Protein AF-A0A0S9KD86-F1 (afdb_monomer)

Nearest PDB structures (foldseek):
  3v76-assembly1_A-2  TM=4.929E-01  e=7.846E+00  Sinorhizobium meliloti 1021

Solvent-accessible surface area (backbone atoms only — not comparable to full-atom values): 10217 Å² total; per-residue (Å²): 140,80,94,76,89,87,80,83,88,74,83,85,83,83,87,86,80,90,85,76,88,81,73,78,74,80,76,72,79,48,97,79,60,67,57,56,65,55,49,20,47,51,47,48,59,77,44,20,75,74,48,71,43,76,44,50,47,48,80,73,70,47,85,84,54,63,61,60,39,35,48,61,53,14,65,39,37,83,58,10,40,87,29,24,61,61,50,35,49,49,48,65,75,73,43,57,33,60,66,55,50,16,77,39,68,44,53,32,31,31,40,42,63,95,43,80,44,42,27,32,34,33,29,45,90,97,43,66,33,32,46,27,56,32,48,16,50,47,70,39,81,61,70,60,30,67,44,40,63,65,58,49,38,50,46,50,18,68,79,74,39,58,45,47,79,46,82,52,71,85,81,84,122

Structure (mmCIF, N/CA/C/O backbone):
data_AF-A0A0S9KD86-F1
#
_entry.id   AF-A0A0S9KD86-F1
#
loop_
_atom_site.group_PDB
_atom_site.id
_atom_site.type_symb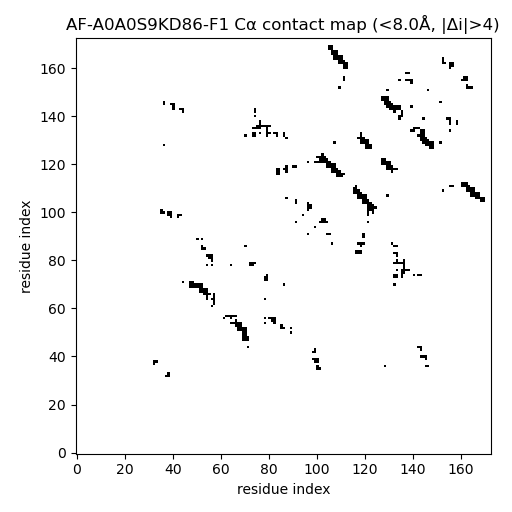ol
_atom_site.label_atom_id
_atom_site.label_alt_id
_atom_site.label_comp_id
_atom_site.label_asym_id
_atom_site.label_entity_id
_atom_site.label_seq_id
_atom_site.pdbx_PDB_ins_code
_atom_site.Cartn_x
_atom_site.Cartn_y
_atom_site.Cartn_z
_atom_site.occupancy
_atom_site.B_iso_or_equiv
_atom_site.auth_seq_id
_atom_site.auth_comp_id
_atom_site.auth_asym_id
_atom_site.auth_atom_id
_atom_site.pdbx_PDB_model_num
ATOM 1 N N . MET A 1 1 ? -4.288 62.762 24.782 1.00 37.09 1 MET A N 1
ATOM 2 C CA . MET A 1 1 ? -4.589 63.059 23.367 1.00 37.09 1 MET A CA 1
ATOM 3 C C . MET A 1 1 ? -3.343 62.704 22.583 1.00 37.09 1 MET A C 1
ATOM 5 O O . MET A 1 1 ? -2.309 63.260 22.908 1.00 37.09 1 MET A O 1
ATOM 9 N N . SER A 1 2 ? -3.282 61.785 21.638 1.00 41.31 2 SER A N 1
ATOM 10 C CA . SER A 1 2 ? -4.125 60.676 21.194 1.00 41.31 2 SER A CA 1
ATOM 11 C C . SER A 1 2 ? -3.133 59.734 20.498 1.00 41.31 2 SER A C 1
ATOM 13 O O . SER A 1 2 ? -2.177 60.202 19.883 1.00 41.31 2 SER A O 1
ATOM 15 N N . THR A 1 3 ? -3.297 58.429 20.669 1.00 43.44 3 THR A N 1
ATOM 16 C CA . THR A 1 3 ? -2.522 57.401 19.972 1.00 43.44 3 THR A CA 1
ATOM 17 C C . THR A 1 3 ? -3.206 57.087 18.649 1.00 43.44 3 THR A C 1
ATOM 19 O O . THR A 1 3 ? -4.311 56.557 18.678 1.00 43.44 3 THR A O 1
ATOM 22 N N . ASP A 1 4 ? -2.521 57.335 17.538 1.00 39.03 4 ASP A N 1
ATOM 23 C CA . ASP A 1 4 ? -2.811 56.777 16.212 1.00 39.03 4 ASP A CA 1
ATOM 24 C C . ASP A 1 4 ? -1.494 56.104 15.765 1.00 39.03 4 ASP A C 1
ATOM 26 O O . ASP A 1 4 ? -0.436 56.722 15.849 1.00 39.03 4 ASP A O 1
ATOM 30 N N . GLY A 1 5 ? -1.399 54.814 15.432 1.00 32.59 5 GLY A N 1
ATOM 31 C CA . GLY A 1 5 ? -2.319 53.976 14.663 1.00 32.59 5 GLY A CA 1
ATOM 32 C C . GLY A 1 5 ? -1.802 53.949 13.222 1.00 32.59 5 GLY A C 1
ATOM 33 O O . GLY A 1 5 ? -2.026 54.889 12.474 1.00 32.59 5 GLY A O 1
ATOM 34 N N . THR A 1 6 ? -0.979 52.986 12.803 1.00 37.91 6 THR A N 1
ATOM 35 C CA . THR A 1 6 ? -1.338 51.800 11.984 1.00 37.91 6 THR A CA 1
ATOM 36 C C . THR A 1 6 ? -0.089 51.490 11.129 1.00 37.91 6 THR A C 1
ATOM 38 O O . THR A 1 6 ? 0.690 52.392 10.851 1.00 37.91 6 THR A O 1
ATOM 41 N N . GLY A 1 7 ? 0.246 50.288 10.678 1.00 33.56 7 GLY A N 1
ATOM 42 C CA . GLY A 1 7 ? -0.371 48.978 10.746 1.00 33.56 7 GLY A CA 1
ATOM 43 C C . GLY A 1 7 ? 0.659 47.992 10.184 1.00 33.56 7 GLY A C 1
ATOM 44 O O . GLY A 1 7 ? 1.273 48.232 9.146 1.00 33.56 7 GLY A O 1
ATOM 45 N N . ASN A 1 8 ? 0.899 46.929 10.940 1.00 37.09 8 ASN A N 1
ATOM 46 C CA . ASN A 1 8 ? 1.826 45.848 10.640 1.00 37.09 8 ASN A CA 1
ATOM 47 C C . ASN A 1 8 ? 1.283 45.047 9.440 1.00 37.09 8 ASN A C 1
ATOM 49 O O . ASN A 1 8 ? 0.139 44.592 9.494 1.00 37.09 8 ASN A O 1
ATOM 53 N N . LEU A 1 9 ? 2.067 44.874 8.369 1.00 37.16 9 LEU A N 1
ATOM 54 C CA . LEU A 1 9 ? 1.722 43.961 7.274 1.00 37.16 9 LEU A CA 1
ATOM 55 C C . LEU A 1 9 ? 1.831 42.513 7.780 1.00 37.16 9 LEU A C 1
ATOM 57 O O . LEU A 1 9 ? 2.877 41.876 7.676 1.00 37.16 9 LEU A O 1
ATOM 61 N N . HIS A 1 10 ? 0.735 41.992 8.328 1.00 34.59 10 HIS A N 1
ATOM 62 C CA . HIS A 1 10 ? 0.502 40.554 8.383 1.00 34.59 10 HIS A CA 1
ATOM 63 C C . HIS A 1 10 ? 0.089 40.097 6.981 1.00 34.59 10 HIS A C 1
ATOM 65 O O . HIS A 1 10 ? -0.927 40.536 6.444 1.00 34.59 10 HIS A O 1
ATOM 71 N N . SER A 1 11 ? 0.905 39.237 6.376 1.00 37.97 11 SER A N 1
ATOM 72 C CA . SER A 1 11 ? 0.541 38.506 5.168 1.00 37.97 11 SER A CA 1
ATOM 73 C C . SER A 1 11 ? -0.426 37.393 5.556 1.00 37.97 11 SER A C 1
ATOM 75 O O . SER A 1 11 ? -0.048 36.341 6.066 1.00 37.97 11 SER A O 1
ATOM 77 N N . ASP A 1 12 ? -1.702 37.677 5.339 1.00 34.03 12 ASP A N 1
ATOM 78 C CA . ASP A 1 12 ? -2.794 36.731 5.466 1.00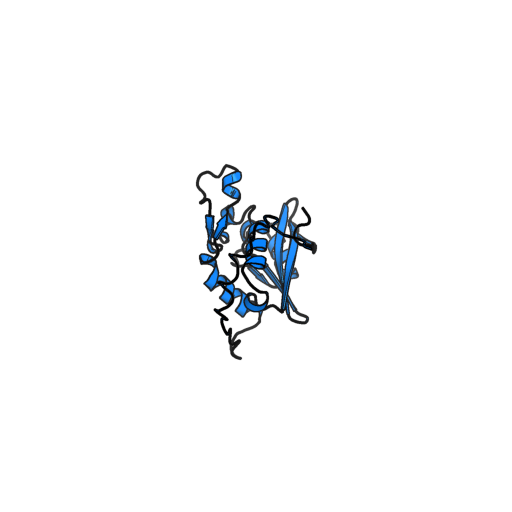 34.03 12 ASP A CA 1
ATOM 79 C C . ASP A 1 12 ? -2.636 35.634 4.399 1.00 34.03 12 ASP A C 1
ATOM 81 O O . ASP A 1 12 ? -2.779 35.864 3.198 1.00 34.03 12 ASP A O 1
ATOM 85 N N . THR A 1 13 ? -2.256 34.436 4.837 1.00 35.84 13 THR A N 1
ATOM 86 C CA . THR A 1 13 ? -2.218 33.215 4.020 1.00 35.84 13 THR A CA 1
ATOM 87 C C . THR A 1 13 ? -3.202 32.206 4.598 1.00 35.84 13 THR A C 1
ATOM 89 O O . THR A 1 13 ? -2.849 31.086 4.945 1.00 35.84 13 THR A O 1
ATOM 92 N N . THR A 1 14 ? -4.469 32.606 4.703 1.00 41.09 14 THR A N 1
ATOM 93 C CA . THR A 1 14 ? -5.575 31.722 5.113 1.00 41.09 14 THR A CA 1
ATOM 94 C C . THR A 1 14 ? -6.575 31.438 3.985 1.00 41.09 14 THR A C 1
ATOM 96 O O . THR A 1 14 ? -7.673 30.951 4.216 1.00 41.09 14 THR A O 1
ATOM 99 N N . GLY A 1 15 ? -6.196 31.664 2.723 1.00 36.56 15 GLY A N 1
ATOM 100 C CA . GLY A 1 15 ? -7.101 31.530 1.577 1.00 36.56 15 GLY A CA 1
ATOM 101 C C . GLY A 1 15 ? -6.841 30.334 0.657 1.00 36.56 15 GLY A C 1
ATOM 102 O O . GLY A 1 15 ? -6.631 30.569 -0.532 1.00 36.56 15 GLY A O 1
ATOM 103 N N . ARG A 1 16 ? -6.826 29.070 1.133 1.00 35.06 16 ARG A N 1
ATOM 104 C CA . ARG A 1 16 ? -6.911 27.915 0.195 1.00 35.06 16 ARG A CA 1
ATOM 105 C C . ARG A 1 16 ? -7.313 26.522 0.717 1.00 35.06 16 ARG A C 1
ATOM 107 O O . ARG A 1 16 ? -7.002 25.547 0.037 1.00 35.06 16 ARG A O 1
ATOM 114 N N . PHE A 1 17 ? -8.013 26.375 1.843 1.00 34.97 17 PHE A N 1
ATOM 115 C CA . PHE A 1 17 ? -8.364 25.027 2.342 1.00 34.97 17 PHE A CA 1
ATOM 116 C C . PHE A 1 17 ? -9.832 24.798 2.735 1.00 34.97 17 PHE A C 1
ATOM 118 O O . PHE A 1 17 ? -10.141 23.765 3.311 1.00 34.97 17 PHE A O 1
ATOM 125 N N . GLU A 1 18 ? -10.770 25.666 2.349 1.00 34.31 18 GLU A N 1
ATOM 126 C CA . GLU A 1 18 ? -12.195 25.493 2.712 1.00 34.31 18 GLU A CA 1
ATOM 127 C C . GLU A 1 18 ? -13.083 24.905 1.597 1.00 34.31 18 GLU A C 1
ATOM 129 O O . GLU A 1 18 ? -14.301 25.041 1.613 1.00 34.31 18 GLU A O 1
ATOM 134 N N . GLY A 1 19 ? -12.499 24.226 0.605 1.00 28.28 19 GLY A N 1
ATOM 135 C CA . GLY A 1 19 ? -13.228 23.801 -0.600 1.00 28.28 19 GLY A CA 1
ATOM 136 C C . GLY A 1 19 ? -13.525 22.308 -0.764 1.00 28.28 19 GLY A C 1
ATOM 137 O O . GLY A 1 19 ? -14.034 21.937 -1.818 1.00 28.28 19 GLY A O 1
ATOM 138 N N . ARG A 1 20 ? -13.174 21.426 0.185 1.00 39.56 20 ARG A N 1
ATOM 139 C CA . ARG A 1 20 ? -13.293 19.964 -0.037 1.00 39.56 20 ARG A CA 1
ATOM 140 C C . ARG A 1 20 ? -13.877 19.152 1.123 1.00 39.56 20 ARG A C 1
ATOM 142 O O . ARG A 1 20 ? -13.779 17.935 1.107 1.00 39.56 20 ARG A O 1
ATOM 149 N N . ALA A 1 21 ? -14.523 19.809 2.086 1.00 37.66 21 ALA A N 1
ATOM 150 C CA . ALA A 1 21 ? -15.166 19.155 3.232 1.00 37.66 21 ALA A CA 1
ATOM 151 C C . ALA A 1 21 ? -16.650 18.780 3.004 1.00 37.66 21 ALA A C 1
ATOM 153 O O . ALA A 1 21 ? -17.331 18.388 3.942 1.00 37.66 21 ALA A O 1
ATOM 154 N N . ALA A 1 22 ? -17.187 18.908 1.783 1.00 33.81 22 ALA A N 1
ATOM 155 C CA . ALA A 1 22 ? -18.633 18.802 1.535 1.00 33.81 22 ALA A CA 1
ATOM 156 C C . ALA A 1 22 ? -19.036 17.770 0.467 1.00 33.81 22 ALA A C 1
ATOM 158 O O . ALA A 1 22 ? -20.035 17.946 -0.223 1.00 33.81 22 ALA A O 1
ATOM 159 N N . HIS A 1 23 ? -18.295 16.669 0.360 1.00 33.28 23 HIS A N 1
ATOM 160 C CA . HIS A 1 23 ? -18.819 15.443 -0.239 1.00 33.28 23 HIS A CA 1
ATOM 161 C C . HIS A 1 23 ? -18.543 14.297 0.726 1.00 33.28 23 HIS A C 1
ATOM 163 O O . HIS A 1 23 ? -17.681 13.460 0.488 1.00 33.28 23 HIS A O 1
ATOM 169 N N . HIS A 1 24 ? -19.265 14.309 1.849 1.00 35.34 24 HIS A N 1
ATOM 170 C CA . HIS A 1 24 ? -19.480 13.109 2.642 1.00 35.34 24 HIS A CA 1
ATOM 171 C C . HIS A 1 24 ? -20.063 12.055 1.698 1.00 35.34 24 HIS A C 1
ATOM 173 O O . HIS A 1 24 ? -21.251 12.089 1.373 1.00 35.34 24 HIS A O 1
ATOM 179 N N . ALA A 1 25 ? -19.214 11.144 1.225 1.00 35.50 25 ALA A N 1
ATOM 180 C CA . ALA A 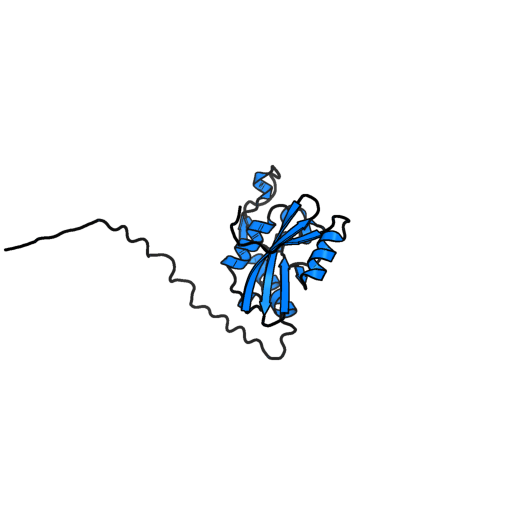1 25 ? -19.680 9.828 0.859 1.00 35.50 25 ALA A CA 1
ATOM 181 C C . ALA A 1 25 ? -20.223 9.245 2.162 1.00 35.50 25 ALA A C 1
ATOM 183 O O . ALA A 1 25 ? -19.475 8.836 3.047 1.00 35.50 25 ALA A O 1
ATOM 184 N N . GLU A 1 26 ? -21.541 9.311 2.321 1.00 34.97 26 GLU A N 1
ATOM 185 C CA . GLU A 1 26 ? -22.262 8.444 3.231 1.00 34.97 26 GLU A CA 1
ATOM 186 C C . GLU A 1 26 ? -21.997 7.026 2.721 1.00 34.97 26 GLU A C 1
ATOM 188 O O . GLU A 1 26 ? -22.731 6.477 1.900 1.00 34.97 26 GLU A O 1
ATOM 193 N N . LEU A 1 27 ? -20.855 6.466 3.120 1.00 38.16 27 LEU A N 1
ATOM 194 C CA . LEU A 1 27 ? -20.532 5.074 2.903 1.00 38.16 27 LEU A CA 1
ATOM 195 C C . LEU A 1 27 ? -21.425 4.340 3.892 1.00 38.16 27 LEU A C 1
ATOM 197 O O . LEU A 1 27 ? -21.046 4.023 5.019 1.00 38.16 27 LEU A O 1
ATOM 201 N N . VAL A 1 28 ? -22.684 4.178 3.483 1.00 34.88 28 VAL A N 1
ATOM 202 C CA . VAL A 1 28 ? -23.606 3.237 4.084 1.00 34.88 28 VAL A CA 1
ATOM 203 C C . VAL A 1 28 ? -22.900 1.900 3.930 1.00 34.88 28 VAL A C 1
ATOM 205 O O . VAL A 1 28 ? -22.966 1.260 2.880 1.00 34.88 28 VAL A O 1
ATOM 208 N N . LEU A 1 29 ? -22.178 1.501 4.978 1.00 39.56 29 LEU A N 1
ATOM 209 C CA . LEU A 1 29 ? -21.814 0.121 5.247 1.00 39.56 29 LEU A CA 1
ATOM 210 C C . LEU A 1 29 ? -23.146 -0.605 5.433 1.00 39.56 29 LEU A C 1
ATOM 212 O O . LEU A 1 29 ? -23.629 -0.834 6.542 1.00 39.56 29 LEU A O 1
ATOM 216 N N . THR A 1 30 ? -23.819 -0.844 4.308 1.00 36.84 30 THR A N 1
ATOM 217 C CA . THR A 1 30 ? -24.980 -1.704 4.237 1.00 36.84 30 THR A CA 1
ATOM 218 C C . THR A 1 30 ? -24.535 -3.030 4.820 1.00 36.84 30 THR A C 1
ATOM 220 O O . THR A 1 30 ? -23.407 -3.478 4.630 1.00 36.84 30 THR A O 1
ATOM 223 N N . ARG A 1 31 ? -25.433 -3.641 5.579 1.00 39.03 31 ARG A N 1
ATOM 224 C CA . ARG A 1 31 ? -25.236 -4.874 6.347 1.00 39.03 31 ARG A CA 1
ATOM 225 C C . ARG A 1 31 ? -24.851 -6.100 5.487 1.00 39.03 31 ARG A C 1
ATOM 227 O O . ARG A 1 31 ? -24.720 -7.184 6.042 1.00 39.03 31 ARG A O 1
ATOM 234 N N . ASP A 1 32 ? -24.669 -5.887 4.182 1.00 41.88 32 ASP A N 1
ATOM 235 C CA . ASP A 1 32 ? -24.284 -6.834 3.136 1.00 41.88 32 ASP A CA 1
ATOM 236 C C . ASP A 1 32 ? -22.885 -6.560 2.542 1.00 41.88 32 ASP A C 1
ATOM 238 O O . ASP A 1 32 ? -22.431 -7.312 1.681 1.00 41.88 32 ASP A O 1
ATOM 242 N N . ALA A 1 33 ? -22.176 -5.508 2.973 1.00 44.00 33 ALA A N 1
ATOM 243 C CA . ALA A 1 33 ? -20.760 -5.352 2.655 1.00 44.00 33 ALA A CA 1
ATOM 244 C C . ALA A 1 33 ? -19.974 -6.400 3.451 1.00 44.00 33 ALA A C 1
ATOM 246 O O . ALA A 1 33 ? -20.231 -6.588 4.641 1.00 44.00 33 ALA A O 1
ATOM 247 N N . GLY A 1 34 ? -19.064 -7.105 2.785 1.00 55.38 34 GLY A N 1
ATOM 248 C CA . GLY A 1 34 ? -18.235 -8.145 3.379 1.00 55.38 34 GLY A CA 1
ATOM 249 C C . GLY A 1 34 ? -17.370 -7.672 4.557 1.00 55.38 34 GLY A C 1
ATOM 250 O O . GLY A 1 34 ? -17.596 -6.644 5.196 1.00 55.38 34 GLY A O 1
ATOM 251 N N . THR A 1 35 ? -16.350 -8.446 4.898 1.00 70.38 35 THR A N 1
ATOM 252 C CA . THR A 1 35 ? -15.415 -8.078 5.969 1.00 70.38 35 THR A CA 1
ATOM 253 C C . THR A 1 35 ? -14.785 -6.691 5.718 1.00 70.38 35 THR A C 1
ATOM 255 O O . THR A 1 35 ? -14.684 -6.264 4.567 1.00 70.38 35 THR A O 1
ATOM 258 N N . PRO A 1 36 ? -14.313 -5.966 6.758 1.00 69.06 36 PRO A N 1
ATOM 259 C CA . PRO A 1 36 ? -13.634 -4.674 6.581 1.00 69.06 36 PRO A CA 1
ATOM 260 C C . PRO A 1 36 ? -12.509 -4.686 5.532 1.00 69.06 36 PRO A C 1
ATOM 262 O O . PRO A 1 36 ? -12.305 -3.687 4.848 1.00 69.06 36 PRO A O 1
ATOM 265 N N . LEU A 1 37 ? -11.835 -5.831 5.359 1.00 69.44 37 LEU A N 1
ATOM 266 C CA . LEU A 1 37 ? -10.814 -6.036 4.331 1.00 69.44 37 LEU A CA 1
ATOM 267 C C . LEU A 1 37 ? -11.399 -5.975 2.912 1.00 69.44 37 LEU A C 1
ATOM 269 O O . LEU A 1 37 ? -10.840 -5.297 2.055 1.00 69.44 37 LEU A O 1
ATOM 273 N N . GLU A 1 38 ? -12.532 -6.634 2.662 1.00 72.44 38 GLU A N 1
ATOM 274 C CA . GLU A 1 38 ? -13.189 -6.637 1.346 1.00 72.44 38 GLU A CA 1
ATOM 275 C C . GLU A 1 38 ? -13.702 -5.238 0.978 1.00 72.44 38 GLU A C 1
ATOM 277 O O . GLU A 1 38 ? -13.571 -4.807 -0.169 1.00 72.44 38 GLU A O 1
ATOM 282 N N . ALA A 1 39 ? -14.221 -4.490 1.959 1.00 71.50 39 ALA A N 1
ATOM 283 C CA . ALA A 1 39 ? -14.639 -3.103 1.761 1.00 71.50 39 ALA A CA 1
ATOM 284 C C . ALA A 1 39 ? -13.453 -2.187 1.406 1.00 71.50 39 ALA A C 1
ATOM 286 O O . ALA A 1 39 ? -13.539 -1.416 0.448 1.00 71.50 39 ALA A O 1
ATOM 287 N N . ALA A 1 40 ? -12.333 -2.310 2.128 1.00 71.50 40 ALA A N 1
ATOM 288 C CA . ALA A 1 40 ? -11.111 -1.561 1.843 1.00 71.50 40 ALA A CA 1
ATOM 289 C C . ALA A 1 40 ? -10.559 -1.895 0.449 1.00 71.50 40 ALA A C 1
ATOM 291 O O . ALA A 1 40 ? -10.209 -1.002 -0.321 1.00 71.50 40 ALA A O 1
ATOM 292 N N . GLN A 1 41 ? -10.526 -3.181 0.093 1.00 77.88 41 GLN A N 1
ATOM 293 C CA . GLN A 1 41 ? -10.031 -3.639 -1.201 1.00 77.88 41 GLN A CA 1
ATOM 294 C C . GLN A 1 41 ? -10.872 -3.096 -2.362 1.00 77.88 41 GLN A C 1
ATOM 296 O O . GLN A 1 41 ? -10.307 -2.597 -3.337 1.00 77.88 41 GLN A O 1
ATOM 301 N N . GLN A 1 42 ? -12.204 -3.135 -2.245 1.00 76.94 42 GLN A N 1
ATOM 302 C CA . GLN A 1 42 ? -13.104 -2.603 -3.268 1.00 76.94 42 GLN A CA 1
ATOM 303 C C . GLN A 1 42 ? -12.971 -1.080 -3.405 1.00 76.94 42 GLN A C 1
ATOM 305 O O . GLN A 1 42 ? -12.765 -0.588 -4.515 1.00 76.94 42 GLN A O 1
ATOM 310 N N . PHE A 1 43 ? -12.999 -0.335 -2.291 1.00 80.62 43 PHE A N 1
ATOM 311 C CA . PHE A 1 43 ? -12.827 1.122 -2.308 1.00 80.62 43 PHE A CA 1
ATOM 312 C C . PHE A 1 43 ? -11.521 1.522 -3.003 1.00 80.62 43 PHE A C 1
ATOM 314 O O . PHE A 1 43 ? -11.502 2.383 -3.885 1.00 80.62 43 PHE A O 1
ATOM 321 N N . LEU A 1 44 ? -10.422 0.862 -2.646 1.00 81.56 44 LEU A N 1
ATOM 322 C CA . LEU A 1 44 ? -9.107 1.154 -3.198 1.00 81.56 44 LEU A CA 1
ATOM 323 C C . LEU A 1 44 ? -8.981 0.770 -4.675 1.00 81.56 44 LEU A C 1
ATOM 325 O O . LEU A 1 44 ? -8.309 1.482 -5.424 1.00 81.56 44 LEU A O 1
ATOM 329 N N . ALA A 1 45 ? -9.622 -0.318 -5.108 1.00 77.88 45 ALA A N 1
ATOM 330 C CA . ALA A 1 45 ? -9.675 -0.698 -6.516 1.00 77.88 45 ALA A CA 1
ATOM 331 C C . ALA A 1 45 ? -10.417 0.357 -7.353 1.00 77.88 45 ALA A C 1
ATOM 333 O O . ALA A 1 45 ? -9.908 0.767 -8.399 1.00 77.88 45 ALA A O 1
ATOM 334 N N . ASP A 1 46 ? -11.550 0.860 -6.855 1.00 81.25 46 ASP A N 1
ATOM 335 C CA . ASP A 1 46 ? -12.358 1.882 -7.532 1.00 81.25 46 ASP A CA 1
ATOM 336 C C . ASP A 1 46 ? -11.640 3.240 -7.620 1.00 81.25 46 ASP A C 1
ATOM 338 O O . ASP A 1 46 ? -11.821 3.993 -8.579 1.00 81.25 46 ASP A O 1
ATOM 342 N N . HIS A 1 47 ? -10.760 3.540 -6.659 1.00 80.19 47 HIS A N 1
ATOM 343 C CA . HIS A 1 47 ? -10.041 4.816 -6.589 1.00 80.19 47 HIS A CA 1
ATOM 344 C C . HIS A 1 47 ? -8.596 4.755 -7.103 1.00 80.19 47 HIS A C 1
ATOM 346 O O . HIS A 1 47 ? -7.935 5.799 -7.179 1.00 80.19 47 HIS A O 1
ATOM 352 N N . ALA A 1 48 ? -8.102 3.587 -7.529 1.00 81.50 48 ALA A N 1
ATOM 353 C CA . ALA A 1 48 ? -6.712 3.387 -7.950 1.00 81.50 48 ALA A CA 1
ATOM 354 C C . ALA A 1 48 ? -6.279 4.282 -9.131 1.00 81.50 48 ALA A C 1
ATOM 356 O O . ALA A 1 48 ? -5.091 4.572 -9.285 1.00 81.50 48 ALA A O 1
ATOM 357 N N . ASP A 1 49 ? -7.216 4.733 -9.967 1.00 85.19 49 ASP A N 1
ATOM 358 C CA . ASP A 1 49 ? -6.943 5.638 -11.093 1.00 85.19 49 ASP A CA 1
ATOM 359 C C . ASP A 1 49 ? -7.134 7.128 -10.764 1.00 85.19 49 ASP A C 1
ATOM 361 O O . ASP A 1 49 ? -6.772 7.989 -11.567 1.00 85.19 49 ASP A O 1
ATOM 365 N N . THR A 1 50 ? -7.658 7.455 -9.581 1.00 78.50 50 THR A N 1
ATOM 366 C CA . THR A 1 50 ? -7.952 8.845 -9.190 1.00 78.50 50 THR A CA 1
ATOM 367 C C . THR A 1 50 ? -6.770 9.531 -8.505 1.00 78.50 50 THR A C 1
ATOM 369 O O . THR A 1 50 ? -6.594 10.744 -8.642 1.00 78.50 50 THR A O 1
ATOM 372 N N . LEU A 1 51 ? -5.918 8.764 -7.814 1.00 79.94 51 LEU A N 1
ATOM 373 C CA . LEU A 1 51 ? -4.748 9.293 -7.121 1.00 79.94 51 LEU A CA 1
ATOM 374 C C . LEU A 1 51 ? -3.479 9.170 -7.971 1.00 79.94 51 LEU A C 1
ATOM 376 O O . LEU A 1 51 ? -3.004 8.073 -8.267 1.00 79.94 51 LEU A O 1
ATOM 380 N N . MET A 1 52 ? -2.895 10.319 -8.313 1.00 84.25 52 MET A N 1
ATOM 381 C CA . MET A 1 52 ? -1.663 10.419 -9.097 1.00 84.25 52 MET A CA 1
ATOM 382 C C . MET A 1 52 ? -0.455 10.659 -8.190 1.00 84.25 52 MET A C 1
ATOM 384 O O . MET A 1 52 ? -0.353 11.701 -7.543 1.00 84.25 52 MET A O 1
ATOM 388 N N . ILE A 1 53 ? 0.520 9.752 -8.205 1.00 82.75 53 ILE A N 1
ATOM 389 C CA . ILE A 1 53 ? 1.788 9.933 -7.489 1.00 82.75 53 ILE A CA 1
ATOM 390 C C . ILE A 1 53 ? 2.885 10.441 -8.422 1.00 82.75 53 ILE A C 1
ATOM 392 O O . ILE A 1 53 ? 2.943 10.073 -9.594 1.00 82.75 53 ILE A O 1
ATOM 396 N N . ARG A 1 54 ? 3.812 11.255 -7.904 1.00 79.06 54 ARG A N 1
ATOM 397 C CA . ARG A 1 54 ? 5.041 11.595 -8.635 1.00 79.06 54 ARG A CA 1
ATOM 398 C C . ARG A 1 54 ? 6.010 10.413 -8.581 1.00 79.06 54 ARG A C 1
ATOM 400 O O . ARG A 1 54 ? 6.624 10.171 -7.538 1.00 79.06 54 ARG A O 1
ATOM 407 N N . ASN A 1 55 ? 6.173 9.738 -9.712 1.00 76.12 55 ASN A N 1
ATOM 408 C CA . ASN A 1 55 ? 6.993 8.547 -9.890 1.00 76.12 55 ASN A CA 1
ATOM 409 C C . ASN A 1 55 ? 8.481 8.827 -9.622 1.00 76.12 55 ASN A C 1
ATOM 411 O O . ASN A 1 55 ? 9.107 9.659 -10.287 1.00 76.12 55 ASN A O 1
ATOM 415 N N . ARG A 1 56 ? 9.063 8.102 -8.661 1.00 76.44 56 ARG A N 1
ATOM 416 C CA . ARG A 1 56 ? 10.476 8.231 -8.284 1.00 76.44 56 ARG A CA 1
ATOM 417 C C . ARG A 1 56 ? 11.430 7.548 -9.266 1.00 76.44 56 ARG A C 1
ATOM 419 O O . ARG A 1 56 ? 12.573 7.979 -9.367 1.00 76.44 56 ARG A O 1
ATOM 426 N N . ASN A 1 57 ? 10.979 6.559 -10.039 1.00 68.94 57 ASN A N 1
ATOM 427 C CA . ASN A 1 57 ? 11.857 5.812 -10.951 1.00 68.94 57 ASN A CA 1
ATOM 428 C C . ASN A 1 57 ? 12.390 6.658 -12.111 1.00 68.94 57 ASN A C 1
ATOM 430 O O . ASN A 1 57 ? 13.471 6.377 -12.628 1.00 68.94 57 ASN A O 1
ATOM 434 N N . ASN A 1 58 ? 11.701 7.748 -12.456 1.00 54.94 58 ASN A N 1
ATOM 435 C CA . ASN A 1 58 ? 12.205 8.717 -13.425 1.00 54.94 58 ASN A CA 1
ATOM 436 C C . ASN A 1 58 ? 13.472 9.446 -12.919 1.00 54.94 58 ASN A C 1
ATOM 438 O O . ASN A 1 58 ? 14.345 9.800 -13.703 1.00 54.94 58 ASN A O 1
ATOM 442 N N . ALA A 1 59 ? 13.646 9.601 -11.600 1.00 53.12 59 ALA A N 1
ATOM 443 C CA . ALA A 1 59 ? 14.868 10.180 -11.034 1.00 53.12 59 ALA A CA 1
ATOM 444 C C . ALA A 1 59 ? 16.083 9.230 -11.114 1.00 53.12 59 ALA A C 1
ATOM 446 O O . ALA A 1 59 ? 17.213 9.671 -10.932 1.00 53.12 59 ALA A O 1
ATOM 447 N N . SER A 1 60 ? 15.866 7.939 -11.397 1.00 53.16 60 SER A N 1
ATOM 448 C CA . SER A 1 60 ? 16.900 6.893 -11.428 1.00 53.16 60 SER A CA 1
ATOM 449 C C . SER A 1 60 ? 17.331 6.483 -12.845 1.00 53.16 60 SER A C 1
ATOM 451 O O . SER A 1 60 ? 17.968 5.447 -13.006 1.00 53.16 60 SER A O 1
ATOM 453 N N . GLY A 1 61 ? 16.985 7.259 -13.880 1.00 50.03 61 GLY A N 1
ATOM 454 C CA . GLY A 1 61 ? 17.431 7.010 -15.260 1.00 50.03 61 GLY A CA 1
ATOM 455 C C . GLY A 1 61 ? 16.543 6.075 -16.094 1.00 50.03 61 GLY A C 1
ATOM 456 O O . GLY A 1 61 ? 16.888 5.774 -17.235 1.00 50.03 61 GLY A O 1
ATOM 457 N N . TYR A 1 62 ? 15.374 5.656 -15.591 1.00 53.31 62 TYR A N 1
ATOM 458 C CA . TYR A 1 62 ? 14.358 4.955 -16.392 1.00 53.31 62 TYR A CA 1
ATOM 459 C C . TYR A 1 62 ? 13.548 5.966 -17.222 1.00 53.31 62 TYR A C 1
ATOM 461 O O . TYR A 1 62 ? 12.396 6.282 -16.909 1.00 53.31 62 TYR A O 1
ATOM 469 N N . ALA A 1 63 ? 14.182 6.487 -18.275 1.00 49.69 63 ALA A N 1
ATOM 470 C CA . ALA A 1 63 ? 13.757 7.644 -19.074 1.00 49.69 63 ALA A CA 1
ATOM 471 C C . ALA A 1 63 ? 12.413 7.506 -19.831 1.00 49.69 63 ALA A C 1
ATOM 473 O O . ALA A 1 63 ? 12.002 8.439 -20.514 1.00 49.69 63 ALA A O 1
ATOM 474 N N . SER A 1 64 ? 11.711 6.374 -19.727 1.00 58.62 64 SER A N 1
ATOM 475 C CA . SER A 1 64 ? 10.431 6.125 -20.410 1.00 58.62 64 SER A CA 1
ATOM 476 C C . SER A 1 64 ? 9.217 6.057 -19.479 1.00 58.62 64 SER A C 1
ATOM 478 O O . SER A 1 64 ? 8.099 5.860 -19.954 1.00 58.62 64 SER A O 1
ATOM 480 N N . THR A 1 65 ? 9.397 6.213 -18.163 1.00 59.44 65 THR A N 1
ATOM 481 C CA . THR A 1 65 ? 8.266 6.143 -17.228 1.00 59.44 65 THR A CA 1
ATOM 482 C C . THR A 1 65 ? 7.626 7.521 -17.008 1.00 59.44 65 THR A C 1
ATOM 484 O O . THR A 1 65 ? 8.343 8.492 -16.758 1.00 59.44 65 THR A O 1
ATOM 487 N N . PRO A 1 66 ? 6.283 7.640 -17.081 1.00 65.38 66 PRO A N 1
ATOM 488 C CA . PRO A 1 66 ? 5.585 8.892 -16.804 1.00 65.38 66 PRO A CA 1
ATOM 489 C C . PRO A 1 66 ? 5.992 9.508 -15.457 1.00 65.38 66 PRO A C 1
ATOM 491 O O . PRO A 1 66 ? 6.174 8.796 -14.466 1.00 65.38 66 PRO A O 1
ATOM 494 N N . VAL A 1 67 ? 6.114 10.842 -15.421 1.00 70.12 67 VAL A N 1
ATOM 495 C CA . VAL A 1 67 ? 6.454 11.616 -14.207 1.00 70.12 67 VAL A CA 1
ATOM 496 C C . VAL A 1 67 ? 5.393 11.431 -13.124 1.00 70.12 67 VAL A C 1
ATOM 498 O O . VAL A 1 67 ? 5.726 11.381 -11.941 1.00 70.12 67 VAL A O 1
ATOM 501 N N . HIS A 1 68 ? 4.130 11.311 -13.531 1.00 80.88 68 HIS A N 1
ATOM 502 C CA . HIS A 1 68 ? 3.007 11.019 -12.655 1.00 80.88 68 HIS A CA 1
ATOM 503 C C . HIS A 1 68 ? 2.357 9.706 -13.077 1.00 80.88 68 HIS A C 1
ATOM 505 O O . HIS A 1 68 ? 2.116 9.492 -14.265 1.00 80.88 68 HIS A O 1
ATOM 511 N N . LEU A 1 69 ? 2.078 8.836 -12.111 1.00 81.38 69 LEU A N 1
ATOM 512 C CA . LEU A 1 69 ? 1.424 7.551 -12.336 1.00 81.38 69 LEU A CA 1
ATOM 513 C C . LEU A 1 69 ? 0.193 7.443 -11.437 1.00 81.38 69 LEU A C 1
ATOM 515 O O . LEU A 1 69 ? 0.314 7.764 -10.251 1.00 81.38 69 LEU A O 1
ATOM 519 N N . PRO A 1 70 ? -0.953 6.971 -11.959 1.00 89.38 70 PRO A N 1
ATOM 520 C CA . PRO A 1 70 ? -2.036 6.554 -11.088 1.00 89.38 70 PRO A CA 1
ATOM 521 C C . PRO A 1 70 ? -1.585 5.355 -10.253 1.00 89.38 70 PRO A C 1
ATOM 523 O O . PRO A 1 70 ? -0.734 4.567 -10.694 1.00 89.38 70 PRO A O 1
ATOM 526 N N . LEU A 1 71 ? -2.163 5.199 -9.063 1.00 88.19 71 LEU A N 1
ATOM 527 C CA . LEU A 1 71 ? -1.869 4.065 -8.188 1.00 88.19 71 LEU A CA 1
ATOM 528 C C . LEU A 1 71 ? -2.071 2.719 -8.897 1.00 88.19 71 LEU A C 1
ATOM 530 O O . LEU A 1 71 ? -1.267 1.813 -8.700 1.00 88.19 71 LEU A O 1
ATOM 534 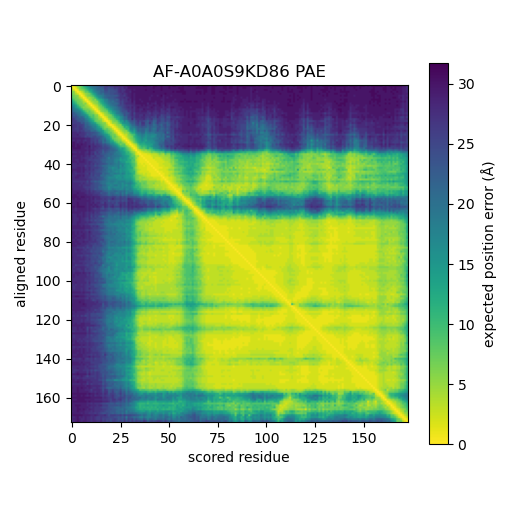N N . SER A 1 72 ? -3.047 2.608 -9.805 1.00 89.38 72 SER A N 1
ATOM 535 C CA . SER A 1 72 ? -3.317 1.410 -10.620 1.00 89.38 72 SER A CA 1
ATOM 536 C C . SER A 1 72 ? -2.105 0.890 -11.406 1.00 89.38 72 SER A C 1
ATOM 538 O O . SER A 1 72 ? -2.040 -0.288 -11.769 1.00 89.38 72 SER A O 1
ATOM 540 N N . LYS A 1 73 ? -1.115 1.749 -11.689 1.00 90.19 73 LYS A N 1
ATOM 541 C CA . LYS A 1 73 ? 0.124 1.363 -12.378 1.00 90.19 73 LYS A CA 1
ATOM 542 C C . LYS A 1 73 ? 1.117 0.662 -11.463 1.00 90.19 73 LYS A C 1
ATOM 544 O O . LYS A 1 73 ? 2.011 0.004 -11.995 1.00 90.19 73 LYS A O 1
ATOM 549 N N . MET A 1 74 ? 0.949 0.749 -10.144 1.00 91.25 74 MET A N 1
ATOM 550 C CA . MET A 1 74 ? 1.802 0.083 -9.158 1.00 91.25 74 MET A CA 1
ATOM 551 C C . MET A 1 74 ? 1.616 -1.441 -9.143 1.00 91.25 74 MET A C 1
ATOM 553 O O . MET A 1 74 ? 2.469 -2.144 -8.621 1.00 91.25 74 MET A O 1
ATOM 557 N N . LYS A 1 75 ? 0.614 -2.001 -9.834 1.00 90.25 75 LYS A N 1
ATOM 558 C CA . LYS A 1 75 ? 0.557 -3.451 -10.115 1.00 90.25 75 LYS A CA 1
ATOM 559 C C . LYS A 1 75 ? 1.736 -3.967 -10.948 1.00 90.25 75 LYS A C 1
ATOM 561 O O . LYS A 1 75 ? 1.999 -5.162 -10.999 1.00 90.25 75 LYS A O 1
ATOM 566 N N . VAL A 1 76 ? 2.439 -3.072 -11.647 1.00 88.06 76 VAL A N 1
ATOM 567 C CA . VAL A 1 76 ? 3.631 -3.409 -12.427 1.00 88.06 76 VAL A CA 1
ATOM 568 C C . VAL A 1 76 ? 4.867 -3.239 -11.545 1.00 88.06 76 VAL A C 1
ATOM 570 O O . VAL A 1 76 ? 5.168 -2.127 -11.111 1.00 88.06 76 VAL A O 1
ATOM 573 N N . LYS A 1 77 ? 5.637 -4.319 -11.361 1.00 87.50 77 LYS A N 1
ATOM 574 C CA . LYS A 1 77 ? 6.859 -4.374 -10.531 1.00 87.50 77 LYS A CA 1
ATOM 575 C C . LYS A 1 77 ? 7.813 -3.192 -10.745 1.00 87.50 77 LYS A C 1
ATOM 577 O O . LYS A 1 77 ? 8.306 -2.599 -9.788 1.00 87.50 77 LYS A O 1
ATOM 582 N N . SER A 1 78 ? 8.067 -2.816 -12.001 1.00 84.69 78 SER A N 1
ATOM 583 C CA . SER A 1 78 ? 8.963 -1.699 -12.336 1.00 84.69 78 SER A CA 1
ATOM 584 C C . SER A 1 78 ? 8.406 -0.323 -11.965 1.00 84.69 78 SER A C 1
ATOM 586 O O . SER A 1 78 ? 9.186 0.605 -11.786 1.00 84.69 78 SER A O 1
ATOM 588 N N . HIS A 1 79 ? 7.088 -0.168 -11.837 1.00 87.69 79 HIS A N 1
ATOM 589 C CA . HIS A 1 79 ? 6.465 1.069 -11.370 1.00 87.69 79 HIS A CA 1
ATOM 590 C C . HIS A 1 79 ? 6.385 1.124 -9.844 1.00 87.69 79 HIS A C 1
ATOM 592 O O . HIS A 1 79 ? 6.635 2.184 -9.283 1.00 87.69 79 HIS A O 1
ATOM 598 N N . ALA A 1 80 ? 6.107 0.005 -9.170 1.00 89.31 80 ALA A N 1
ATOM 599 C CA . ALA A 1 80 ? 6.062 -0.051 -7.706 1.00 89.31 80 ALA A CA 1
ATOM 600 C C . ALA A 1 80 ? 7.416 0.231 -7.044 1.00 89.31 80 ALA A C 1
ATOM 602 O O . ALA A 1 80 ? 7.479 0.875 -5.995 1.00 89.31 80 ALA A O 1
ATOM 603 N N . ARG A 1 81 ? 8.508 -0.222 -7.674 1.00 87.44 81 ARG A N 1
ATOM 604 C CA . ARG A 1 81 ? 9.867 -0.075 -7.141 1.00 87.44 81 ARG A CA 1
ATOM 605 C C . ARG A 1 81 ? 10.155 1.373 -6.731 1.00 87.44 81 ARG A C 1
ATOM 607 O O . ARG A 1 81 ? 9.857 2.292 -7.486 1.00 87.44 81 ARG A O 1
ATOM 614 N N . ASN A 1 82 ? 10.751 1.568 -5.553 1.00 87.06 82 ASN A N 1
ATOM 615 C CA . ASN A 1 82 ? 11.137 2.872 -4.984 1.00 87.06 82 ASN A CA 1
ATOM 616 C C . ASN A 1 82 ? 9.993 3.875 -4.729 1.00 87.06 82 ASN A C 1
ATOM 618 O O . ASN A 1 82 ? 10.270 5.028 -4.378 1.00 87.06 82 ASN A O 1
ATOM 622 N N . ASN A 1 83 ? 8.729 3.480 -4.904 1.00 90.25 83 ASN A N 1
ATOM 623 C CA . ASN A 1 83 ? 7.581 4.363 -4.696 1.00 90.25 83 ASN A CA 1
ATOM 624 C C . ASN A 1 83 ? 6.834 4.100 -3.376 1.00 90.25 83 ASN A C 1
ATOM 626 O O . ASN A 1 83 ? 6.011 4.938 -3.017 1.00 90.25 83 ASN A O 1
ATOM 630 N N . CYS A 1 84 ? 7.160 3.034 -2.632 1.00 92.25 84 CYS A N 1
ATOM 631 C CA . CYS A 1 84 ? 6.485 2.617 -1.391 1.00 92.25 84 CYS A CA 1
ATOM 632 C C . CYS A 1 84 ? 6.217 3.766 -0.413 1.00 92.25 84 CYS A C 1
ATOM 634 O O . CYS A 1 84 ? 5.064 4.094 -0.165 1.00 92.25 84 CYS A O 1
ATOM 636 N N . PHE A 1 85 ? 7.256 4.480 0.032 1.00 89.75 85 PHE A N 1
ATOM 637 C CA . PHE A 1 85 ? 7.099 5.616 0.947 1.00 89.75 85 PHE A CA 1
ATOM 638 C C . PHE A 1 85 ? 6.110 6.670 0.425 1.00 89.75 85 PHE A C 1
ATOM 640 O O . PHE A 1 85 ? 5.198 7.077 1.136 1.00 89.75 85 PHE A O 1
ATOM 647 N N . ARG A 1 86 ? 6.247 7.092 -0.841 1.00 88.56 86 ARG A N 1
ATOM 648 C CA . ARG A 1 86 ? 5.395 8.134 -1.446 1.00 88.56 86 ARG A CA 1
ATOM 649 C C . ARG A 1 86 ? 3.954 7.690 -1.605 1.00 88.56 86 ARG A C 1
ATOM 651 O O . ARG A 1 86 ? 3.054 8.505 -1.441 1.00 88.56 86 ARG A O 1
ATOM 658 N N . VAL A 1 87 ? 3.759 6.429 -1.969 1.00 90.94 87 VAL A N 1
ATOM 659 C CA . VAL A 1 87 ? 2.435 5.837 -2.103 1.00 90.94 87 VAL A CA 1
ATOM 660 C C . VAL A 1 87 ? 1.770 5.768 -0.736 1.00 90.94 87 VAL A C 1
ATOM 662 O O . VAL A 1 87 ? 0.675 6.300 -0.602 1.00 90.94 87 VAL A O 1
ATOM 665 N N . SER A 1 88 ? 2.453 5.260 0.292 1.00 92.12 88 SER A N 1
ATOM 666 C CA . SER A 1 88 ? 1.923 5.238 1.659 1.00 92.12 88 SER A CA 1
ATOM 667 C C . SER A 1 88 ? 1.592 6.642 2.176 1.00 92.12 88 SER A C 1
ATOM 669 O O . SER A 1 88 ? 0.539 6.826 2.779 1.00 92.12 88 SER A O 1
ATOM 671 N N . GLN A 1 89 ? 2.410 7.664 1.870 1.00 88.62 89 GLN A N 1
ATOM 672 C CA . GLN A 1 89 ? 2.049 9.052 2.204 1.00 88.62 89 GLN A CA 1
ATOM 673 C C . GLN A 1 89 ? 0.833 9.562 1.462 1.00 88.62 89 GLN A C 1
ATOM 675 O O . GLN A 1 89 ? 0.005 10.250 2.048 1.00 88.62 89 GLN A O 1
ATOM 680 N N . ALA A 1 90 ? 0.734 9.258 0.172 1.00 88.31 90 ALA A N 1
ATOM 681 C CA . ALA A 1 90 ? -0.411 9.675 -0.610 1.00 88.31 90 ALA A CA 1
ATOM 682 C C . ALA A 1 90 ? -1.693 9.037 -0.060 1.00 88.31 90 ALA A C 1
ATOM 684 O O . ALA A 1 90 ? -2.682 9.742 0.068 1.00 88.31 90 ALA A O 1
ATOM 685 N N . LEU A 1 91 ? -1.656 7.760 0.331 1.00 88.69 91 LEU A N 1
ATOM 686 C CA . LEU A 1 91 ? -2.796 7.078 0.944 1.00 88.69 91 LEU A CA 1
ATOM 687 C C . LEU A 1 91 ? -3.217 7.749 2.258 1.00 88.69 91 LEU A C 1
ATOM 689 O O . LEU A 1 91 ? -4.359 8.174 2.365 1.00 88.69 91 LEU A O 1
ATOM 693 N N . ILE A 1 92 ? -2.290 7.932 3.205 1.00 89.25 92 ILE A N 1
ATOM 694 C CA . ILE A 1 92 ? -2.587 8.521 4.526 1.00 89.25 92 ILE A CA 1
ATOM 695 C C . ILE A 1 92 ? -3.044 9.987 4.426 1.00 89.25 92 ILE A C 1
ATOM 697 O O . ILE A 1 92 ? -3.839 10.449 5.235 1.00 89.25 92 ILE A O 1
ATOM 701 N N . HIS A 1 93 ? -2.535 10.756 3.458 1.00 87.25 93 HIS A N 1
ATOM 702 C CA . HIS A 1 93 ? -2.899 12.171 3.314 1.00 87.25 93 HIS A CA 1
ATOM 703 C C . HIS A 1 93 ? -4.162 12.415 2.482 1.00 87.25 93 HIS A C 1
ATOM 705 O O . HIS A 1 93 ? -4.698 13.522 2.529 1.00 87.25 93 HIS A O 1
ATOM 711 N N . GLN A 1 94 ? -4.567 11.465 1.638 1.00 86.88 94 GLN A N 1
ATOM 712 C CA . GLN A 1 94 ? -5.672 11.660 0.690 1.00 86.88 94 GLN A CA 1
ATOM 713 C C . GLN A 1 94 ? -6.918 10.871 1.061 1.00 86.88 94 GLN A C 1
ATOM 715 O O . GLN A 1 94 ? -7.990 11.264 0.611 1.00 86.88 94 GLN A O 1
ATOM 720 N N . PHE A 1 95 ? -6.774 9.809 1.854 1.00 86.75 95 PHE A N 1
ATOM 721 C CA . PHE A 1 95 ? -7.884 9.012 2.349 1.00 86.75 95 PHE A CA 1
ATOM 722 C C . PHE A 1 95 ? -7.972 9.101 3.867 1.00 86.75 95 PHE A C 1
ATOM 724 O O . PHE A 1 95 ? -6.948 9.112 4.555 1.00 86.75 95 PHE A O 1
ATOM 731 N N . THR A 1 96 ? -9.190 9.158 4.394 1.00 89.62 96 THR A N 1
ATOM 732 C CA . THR A 1 96 ? -9.418 9.005 5.832 1.00 89.62 96 THR A CA 1
ATOM 733 C C . THR A 1 96 ? -9.275 7.533 6.237 1.00 89.62 96 THR A C 1
ATOM 735 O O . THR A 1 96 ? -9.401 6.641 5.390 1.00 89.62 96 THR A O 1
ATOM 738 N N . PRO A 1 97 ? -9.033 7.232 7.526 1.00 90.06 97 PRO A N 1
ATOM 739 C CA . PRO A 1 97 ? -9.070 5.857 8.011 1.00 90.06 97 PRO A CA 1
ATOM 740 C C . PRO A 1 97 ? -10.357 5.122 7.627 1.00 90.06 97 PRO A C 1
ATOM 742 O O . PRO A 1 97 ? -10.300 3.981 7.174 1.00 90.06 97 PRO A O 1
ATOM 745 N N . GLU A 1 98 ? -11.507 5.791 7.719 1.00 88.88 98 GLU A N 1
ATOM 746 C CA . GLU A 1 98 ? -12.819 5.200 7.447 1.00 88.88 98 GLU A CA 1
ATOM 747 C C . GLU A 1 98 ? -12.984 4.800 5.980 1.00 88.88 98 GLU A C 1
ATOM 749 O O . GLU A 1 98 ? -13.572 3.756 5.694 1.00 88.88 98 GLU A O 1
ATOM 754 N N . GLU A 1 99 ? -12.427 5.587 5.055 1.00 85.88 99 GLU A N 1
ATOM 755 C CA . GLU A 1 99 ? -12.367 5.253 3.628 1.00 85.88 99 GLU A CA 1
ATOM 756 C C . GLU A 1 99 ? -11.531 3.987 3.374 1.00 85.88 99 GLU A C 1
ATOM 758 O O . GLU A 1 99 ? -11.827 3.214 2.465 1.00 85.88 99 GLU A O 1
ATOM 763 N N . LEU A 1 100 ? -10.541 3.712 4.229 1.00 86.62 100 LEU A N 1
ATOM 764 C CA . LEU A 1 100 ? -9.775 2.462 4.233 1.00 86.62 100 LEU A CA 1
ATOM 765 C C . LEU A 1 100 ? -10.418 1.357 5.092 1.00 86.62 100 LEU A C 1
ATOM 767 O O . LEU A 1 100 ? -9.797 0.320 5.322 1.00 86.62 100 LEU A O 1
ATOM 771 N N . GLY A 1 101 ? -11.651 1.556 5.570 1.00 87.19 101 GLY A N 1
ATOM 772 C CA . GLY A 1 101 ? -12.382 0.608 6.415 1.00 87.19 101 GLY A CA 1
ATOM 773 C C . GLY A 1 101 ? -11.918 0.560 7.876 1.00 87.19 101 GLY A C 1
ATOM 774 O O . GLY A 1 101 ? -12.328 -0.347 8.609 1.00 87.19 101 GLY A O 1
ATOM 775 N N . ALA A 1 102 ? -11.081 1.512 8.289 1.00 90.62 102 ALA A N 1
ATOM 776 C CA . ALA A 1 102 ? -10.380 1.580 9.565 1.00 90.62 102 ALA A CA 1
ATOM 777 C C . ALA A 1 102 ? -10.907 2.701 10.472 1.00 90.62 102 ALA A C 1
ATOM 779 O O . ALA A 1 102 ? -11.552 3.639 10.018 1.00 90.62 102 ALA A O 1
ATOM 780 N N . ASP A 1 103 ? -10.606 2.602 11.761 1.00 92.31 103 ASP A N 1
ATOM 781 C CA . ASP A 1 103 ? -10.753 3.689 12.731 1.00 92.31 103 ASP A CA 1
ATOM 782 C C . ASP A 1 103 ? -9.433 4.481 12.842 1.00 92.31 103 ASP A C 1
ATOM 784 O O . ASP A 1 103 ? -9.428 5.680 13.105 1.00 92.31 103 ASP A O 1
ATOM 788 N N . GLU A 1 104 ? -8.297 3.817 12.597 1.00 92.38 104 GLU A N 1
ATOM 789 C CA . GLU A 1 104 ? -6.964 4.420 12.633 1.00 92.38 104 GLU A CA 1
ATOM 790 C C . GLU A 1 104 ? -6.083 3.893 11.496 1.00 92.38 104 GLU A C 1
ATOM 792 O O . GLU A 1 104 ? -6.150 2.717 11.125 1.00 92.38 104 GLU A O 1
ATOM 797 N N . THR A 1 105 ? -5.209 4.756 10.977 1.00 92.88 105 THR A N 1
ATOM 798 C CA . THR A 1 105 ? -4.193 4.386 9.985 1.00 92.88 105 THR A CA 1
ATOM 799 C C . THR A 1 105 ? -2.836 4.949 10.362 1.00 92.88 105 THR A C 1
ATOM 801 O O . THR A 1 105 ? -2.723 6.129 10.697 1.00 92.88 105 THR A O 1
ATOM 804 N N . GLU A 1 106 ? -1.792 4.143 10.226 1.00 92.38 106 GLU A N 1
ATOM 805 C CA . GLU A 1 106 ? -0.409 4.557 10.446 1.00 92.38 106 GLU A CA 1
ATOM 806 C C . GLU A 1 106 ? 0.519 3.907 9.411 1.00 92.38 106 GLU A C 1
ATOM 808 O O . GLU A 1 106 ? 0.157 2.910 8.786 1.00 92.38 106 GLU A O 1
ATOM 813 N N . PRO A 1 107 ? 1.728 4.434 9.183 1.00 91.56 107 PRO A N 1
ATOM 814 C CA . PRO A 1 107 ? 2.735 3.694 8.434 1.00 91.56 107 PRO A CA 1
ATOM 815 C C . PRO A 1 107 ? 3.139 2.394 9.133 1.00 91.56 107 PRO A C 1
ATOM 817 O O . PRO A 1 107 ? 3.351 2.342 10.343 1.00 91.56 107 PRO A O 1
ATOM 820 N N . ILE A 1 108 ? 3.386 1.372 8.326 1.00 93.00 108 ILE A N 1
ATOM 821 C CA . ILE A 1 108 ? 4.168 0.207 8.732 1.00 93.00 108 ILE A CA 1
ATOM 822 C C . ILE A 1 108 ? 5.342 0.051 7.789 1.00 93.00 108 ILE A C 1
ATOM 824 O O . ILE A 1 108 ? 5.237 0.311 6.588 1.00 93.00 108 ILE A O 1
ATOM 828 N N . GLU A 1 109 ? 6.467 -0.380 8.339 1.00 91.38 109 GLU A N 1
ATOM 829 C CA . GLU A 1 109 ? 7.650 -0.666 7.558 1.00 91.38 109 GLU A CA 1
ATOM 830 C C . GLU A 1 109 ? 8.056 -2.115 7.682 1.00 91.38 109 GLU A C 1
ATOM 832 O O . GLU A 1 109 ? 7.840 -2.772 8.698 1.00 91.38 109 GLU A O 1
ATOM 837 N N . SER A 1 110 ? 8.689 -2.612 6.633 1.00 88.81 110 SER A N 1
ATOM 838 C CA . SER A 1 110 ? 9.387 -3.876 6.667 1.00 88.81 110 SER A CA 1
ATOM 839 C C . SER A 1 110 ? 10.786 -3.729 6.101 1.00 88.81 110 SER A C 1
ATOM 841 O O . SER A 1 110 ? 11.058 -2.946 5.193 1.00 88.81 110 SER A O 1
ATOM 843 N N . GLN A 1 111 ? 11.701 -4.497 6.671 1.00 86.19 111 GLN A N 1
ATOM 844 C CA . GLN A 1 111 ? 13.010 -4.719 6.096 1.00 86.19 111 GLN A CA 1
ATOM 845 C C . GLN A 1 111 ? 12.932 -6.013 5.290 1.00 86.19 111 GLN A C 1
ATOM 847 O O . GLN A 1 111 ? 12.807 -7.093 5.868 1.00 86.19 111 GLN A O 1
ATOM 852 N N . VAL A 1 112 ? 12.999 -5.897 3.966 1.00 83.19 112 VAL A N 1
ATOM 853 C CA . VAL A 1 112 ? 13.046 -7.022 3.029 1.00 83.19 112 VAL A CA 1
ATOM 854 C C . VAL A 1 112 ? 14.484 -7.124 2.526 1.00 83.19 112 VAL A C 1
ATOM 856 O O . VAL A 1 112 ? 14.938 -6.340 1.685 1.00 83.19 112 VAL A O 1
ATOM 859 N N . TRP A 1 113 ? 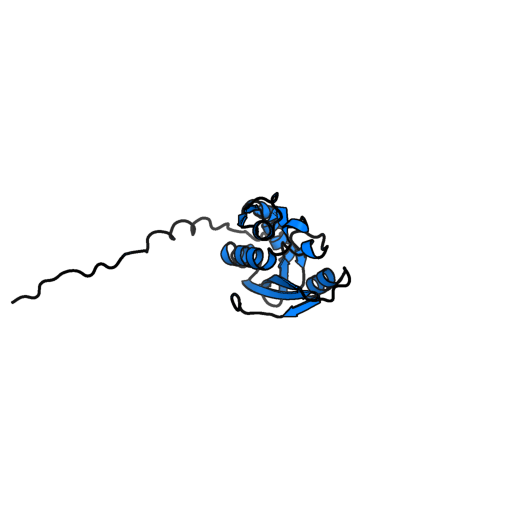15.250 -8.056 3.098 1.00 79.12 113 TRP A N 1
ATOM 860 C CA . TRP A 1 113 ? 16.694 -8.179 2.866 1.00 79.12 113 TRP A CA 1
ATOM 861 C C . TRP A 1 113 ? 17.456 -6.883 3.242 1.00 79.12 113 TRP A C 1
ATOM 863 O O . TRP A 1 113 ? 17.480 -6.499 4.411 1.00 79.12 113 TRP A O 1
ATOM 873 N N . PHE A 1 114 ? 18.052 -6.165 2.282 1.00 78.06 114 PHE A N 1
ATOM 874 C CA . PHE A 1 114 ? 18.694 -4.852 2.478 1.00 78.06 114 PHE A CA 1
ATOM 875 C C . PHE A 1 114 ? 17.810 -3.669 2.048 1.00 78.06 114 PHE A C 1
ATOM 877 O O . PHE A 1 114 ? 18.267 -2.529 2.068 1.00 78.06 114 PHE A O 1
ATOM 884 N N . THR A 1 115 ? 16.561 -3.920 1.649 1.00 82.62 115 THR A N 1
ATOM 885 C CA . THR A 1 115 ? 15.635 -2.883 1.179 1.00 82.62 115 THR A CA 1
ATOM 886 C C . THR A 1 115 ? 14.580 -2.600 2.236 1.00 82.62 115 THR A C 1
ATOM 888 O O . THR A 1 115 ? 13.871 -3.502 2.674 1.00 82.62 115 THR A O 1
ATOM 891 N N . GLN A 1 116 ? 14.462 -1.335 2.617 1.00 87.56 116 GLN A N 1
ATOM 892 C CA . GLN A 1 116 ? 13.357 -0.859 3.432 1.00 87.56 116 GLN A CA 1
ATOM 893 C C . GLN A 1 116 ? 12.109 -0.691 2.561 1.00 87.56 116 GLN A C 1
ATOM 895 O O . GLN A 1 116 ? 12.178 -0.179 1.438 1.00 87.56 116 GLN A O 1
ATOM 900 N N . HIS A 1 117 ? 10.970 -1.115 3.086 1.00 92.06 117 HIS A N 1
ATOM 901 C CA . HIS A 1 117 ? 9.679 -1.061 2.426 1.00 92.06 117 HIS A CA 1
ATOM 902 C C . HIS A 1 117 ? 8.626 -0.479 3.364 1.00 92.06 117 HIS A C 1
ATOM 904 O O . HIS A 1 117 ? 8.705 -0.680 4.570 1.00 92.06 117 HIS A O 1
ATOM 910 N N . CYS A 1 118 ? 7.656 0.248 2.816 1.00 92.31 118 CYS A N 1
ATOM 911 C CA . CYS A 1 118 ? 6.634 0.953 3.587 1.00 92.31 118 CYS A CA 1
ATOM 912 C C . CYS A 1 118 ? 5.247 0.621 3.030 1.00 92.31 118 CYS A C 1
ATOM 914 O O . CYS A 1 118 ? 5.069 0.579 1.813 1.00 92.31 118 CYS A O 1
ATOM 916 N N . ALA A 1 119 ? 4.264 0.490 3.913 1.00 94.88 119 ALA A N 1
ATOM 917 C CA . ALA A 1 119 ? 2.849 0.304 3.604 1.00 94.88 119 ALA A CA 1
ATOM 918 C C . ALA A 1 119 ? 1.985 1.076 4.622 1.00 94.88 119 ALA A C 1
ATOM 920 O O . ALA A 1 119 ? 2.520 1.841 5.431 1.00 94.88 119 ALA A O 1
ATOM 921 N N . VAL A 1 120 ? 0.662 0.915 4.563 1.00 94.88 120 VAL A N 1
ATOM 922 C CA . VAL A 1 120 ? -0.274 1.512 5.528 1.00 94.88 120 VAL A CA 1
ATOM 923 C C . VAL A 1 120 ? -0.872 0.411 6.392 1.00 94.88 120 VAL A C 1
ATOM 925 O O . VAL A 1 120 ? -1.492 -0.513 5.875 1.00 94.88 120 VAL A O 1
ATOM 928 N N . LEU A 1 121 ? -0.694 0.516 7.703 1.00 94.75 121 LEU A N 1
ATOM 929 C CA . LEU A 1 121 ? -1.368 -0.305 8.695 1.00 94.75 121 LEU A CA 1
ATOM 930 C C . LEU A 1 121 ? -2.690 0.351 9.067 1.00 94.75 121 LEU A C 1
ATOM 932 O O . LEU A 1 121 ? -2.733 1.517 9.449 1.00 94.75 121 LEU A O 1
ATOM 936 N N . CYS A 1 122 ? -3.754 -0.420 8.953 1.00 94.19 122 CYS A N 1
ATOM 937 C CA . CYS A 1 122 ? -5.120 -0.035 9.242 1.00 94.19 122 CYS A CA 1
ATOM 938 C C . CYS A 1 122 ? -5.597 -0.801 10.479 1.00 94.19 122 CYS A C 1
ATOM 940 O O . CYS A 1 122 ? -5.292 -1.988 10.622 1.00 94.19 122 CYS A O 1
ATOM 942 N N . ARG A 1 123 ? -6.345 -0.139 11.366 1.00 93.19 123 ARG A N 1
ATOM 943 C CA . ARG A 1 123 ? -6.916 -0.755 12.570 1.00 93.19 123 ARG A CA 1
ATOM 944 C C . ARG A 1 123 ? -8.388 -0.457 12.718 1.00 93.19 123 ARG A C 1
ATOM 946 O O . ARG A 1 123 ? -8.806 0.672 12.492 1.00 93.19 123 ARG A O 1
ATOM 953 N N . ARG A 1 124 ? -9.153 -1.440 13.18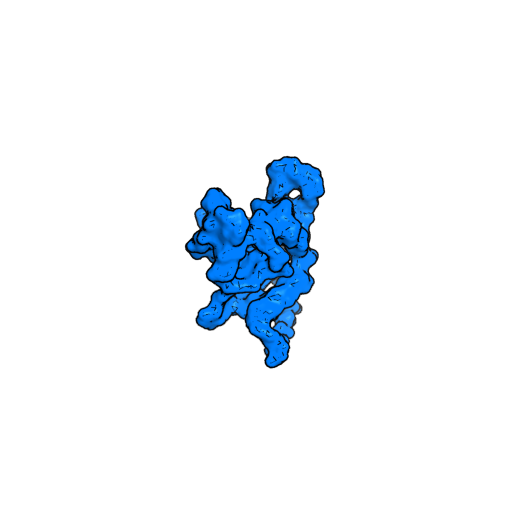0 1.00 92.44 124 ARG A N 1
ATOM 954 C CA . ARG A 1 124 ? -10.534 -1.249 13.636 1.00 92.44 124 ARG A CA 1
ATOM 955 C C . ARG A 1 124 ? -10.828 -2.189 14.792 1.00 92.44 124 ARG A C 1
ATOM 957 O O . ARG A 1 124 ? -10.836 -3.411 14.613 1.00 92.44 124 ARG A O 1
ATOM 964 N N . GLY A 1 125 ? -11.068 -1.617 15.970 1.00 89.81 125 GLY A N 1
ATOM 965 C CA . GLY A 1 125 ? -11.075 -2.365 17.230 1.00 89.81 125 GLY A CA 1
ATOM 966 C C . GLY A 1 125 ? -9.811 -3.220 17.375 1.00 89.81 125 GLY A C 1
ATOM 967 O O . GLY A 1 125 ? -8.695 -2.725 17.249 1.00 89.81 125 GLY A O 1
ATOM 968 N N . ASP A 1 126 ? -9.996 -4.522 17.572 1.00 89.06 126 ASP A N 1
ATOM 969 C CA . ASP A 1 126 ? -8.910 -5.474 17.842 1.00 89.06 126 ASP A CA 1
ATOM 970 C C . ASP A 1 126 ? -8.263 -6.035 16.558 1.00 89.06 126 ASP A C 1
ATOM 972 O O . ASP A 1 126 ? -7.439 -6.948 16.619 1.00 89.06 126 ASP A O 1
ATOM 976 N N . LYS A 1 127 ? -8.684 -5.557 15.380 1.00 88.56 127 LYS A N 1
ATOM 977 C CA . LYS A 1 127 ? -8.247 -6.071 14.077 1.00 88.56 127 LYS A CA 1
ATOM 978 C C . LYS A 1 127 ? -7.256 -5.124 13.422 1.00 88.56 127 LYS A C 1
ATOM 980 O O . LYS A 1 127 ? -7.495 -3.919 13.374 1.00 88.56 127 LYS A O 1
ATOM 985 N N . GLU A 1 128 ? -6.211 -5.698 12.834 1.00 92.50 128 GLU A N 1
ATOM 986 C CA . GLU A 1 128 ? -5.204 -4.989 12.049 1.00 92.50 128 GLU A CA 1
ATOM 987 C C . GLU A 1 128 ? -5.084 -5.604 10.644 1.00 92.50 128 GLU A C 1
ATOM 989 O O . GLU A 1 128 ? -5.166 -6.823 10.486 1.00 92.50 128 GLU A O 1
ATOM 994 N N . TRP A 1 129 ? -4.883 -4.769 9.625 1.00 93.50 129 TRP A N 1
ATOM 995 C CA . TRP A 1 129 ? -4.562 -5.200 8.260 1.00 93.50 129 TRP A CA 1
ATOM 996 C C . TRP A 1 129 ? -3.649 -4.190 7.569 1.00 93.50 129 TRP A C 1
ATOM 998 O O . TRP A 1 129 ? -3.590 -3.019 7.937 1.00 93.50 129 TRP A O 1
ATOM 1008 N N . VAL A 1 130 ? -2.927 -4.644 6.553 1.00 94.19 130 VAL A N 1
ATOM 1009 C CA . VAL A 1 130 ? -2.021 -3.835 5.745 1.00 94.19 130 VAL A CA 1
ATOM 1010 C C . VAL A 1 130 ? -2.658 -3.548 4.395 1.00 94.19 130 VAL A C 1
ATOM 1012 O O . VAL A 1 130 ? -3.184 -4.449 3.751 1.00 94.19 130 VAL A O 1
ATOM 1015 N N . VAL A 1 131 ? -2.552 -2.298 3.954 1.00 94.94 131 VAL A N 1
ATOM 1016 C CA . VAL A 1 131 ? -2.815 -1.861 2.583 1.00 94.94 131 VAL A CA 1
ATOM 1017 C C . VAL A 1 131 ? -1.485 -1.513 1.921 1.00 94.94 131 VAL A C 1
ATOM 1019 O O . VAL A 1 131 ? -0.770 -0.612 2.372 1.00 94.94 131 VAL A O 1
ATOM 1022 N N . ASP A 1 132 ? -1.158 -2.191 0.821 1.00 94.56 132 ASP A N 1
ATOM 1023 C CA . ASP A 1 132 ? 0.091 -1.977 0.088 1.00 94.56 132 ASP A CA 1
ATOM 1024 C C . ASP A 1 132 ? -0.110 -2.023 -1.433 1.00 94.56 132 ASP A C 1
ATOM 1026 O O . ASP A 1 132 ? -0.288 -3.062 -2.065 1.00 94.56 132 ASP A O 1
ATOM 1030 N N . PHE A 1 133 ? -0.017 -0.858 -2.063 1.00 93.88 133 PHE A N 1
ATOM 1031 C CA . PHE A 1 133 ? -0.090 -0.731 -3.521 1.00 93.88 133 PHE A CA 1
ATOM 1032 C C . PHE A 1 133 ? 1.212 -1.115 -4.229 1.00 93.88 133 PHE A C 1
ATOM 1034 O O . PHE A 1 133 ? 1.244 -1.228 -5.452 1.00 93.88 133 PHE A O 1
ATOM 1041 N N . THR A 1 134 ? 2.301 -1.278 -3.485 1.00 94.12 134 THR A N 1
ATOM 1042 C CA . THR A 1 134 ? 3.660 -1.455 -4.003 1.00 94.12 134 THR A CA 1
ATOM 1043 C C . THR A 1 134 ? 4.273 -2.815 -3.670 1.00 94.12 134 THR A C 1
ATOM 1045 O O . THR A 1 134 ? 5.428 -3.051 -4.027 1.00 94.12 134 THR A O 1
ATOM 1048 N N . ALA A 1 135 ? 3.499 -3.736 -3.087 1.00 92.94 135 ALA A N 1
ATOM 1049 C CA . ALA A 1 135 ? 3.909 -5.115 -2.801 1.00 92.94 135 ALA A CA 1
ATOM 1050 C C . ALA A 1 135 ? 4.419 -5.852 -4.058 1.00 92.94 135 ALA A C 1
ATOM 1052 O O . ALA A 1 135 ? 5.356 -6.649 -3.992 1.00 92.94 135 ALA A O 1
ATOM 1053 N N . SER A 1 136 ? 3.895 -5.499 -5.240 1.00 91.81 136 SER A N 1
ATOM 1054 C CA . SER A 1 136 ? 4.321 -6.057 -6.534 1.00 91.81 136 SER A CA 1
ATOM 1055 C C . SER A 1 136 ? 5.817 -5.877 -6.837 1.00 91.81 136 SER A C 1
ATOM 1057 O O . SER A 1 136 ? 6.378 -6.615 -7.656 1.00 91.81 136 SER A O 1
ATOM 1059 N N . GLN A 1 137 ? 6.508 -4.939 -6.169 1.00 89.00 137 GLN A N 1
ATOM 1060 C CA . GLN A 1 137 ? 7.959 -4.792 -6.312 1.00 89.00 137 GLN A CA 1
ATOM 1061 C C . GLN A 1 137 ? 8.727 -6.046 -5.844 1.00 89.00 137 GLN A C 1
ATOM 1063 O O . GLN A 1 137 ? 9.837 -6.291 -6.325 1.00 89.00 137 GLN A O 1
ATOM 1068 N N . PHE A 1 138 ? 8.105 -6.864 -4.989 1.00 89.50 138 PHE A N 1
ATOM 1069 C CA . PHE A 1 138 ? 8.621 -8.128 -4.456 1.00 89.50 138 PHE A CA 1
ATOM 1070 C C . PHE A 1 138 ? 7.929 -9.364 -5.046 1.00 89.50 138 PHE A C 1
ATOM 1072 O O . PHE A 1 138 ? 8.066 -10.447 -4.505 1.00 89.50 138 PHE A O 1
ATOM 1079 N N . GLY A 1 139 ? 7.191 -9.219 -6.153 1.00 87.06 139 GLY A N 1
ATOM 1080 C CA . GLY A 1 139 ? 6.552 -10.358 -6.827 1.00 87.06 139 GLY A CA 1
ATOM 1081 C C . GLY A 1 139 ? 5.151 -10.723 -6.322 1.00 87.06 139 GLY A C 1
ATOM 1082 O O . GLY A 1 139 ? 4.509 -11.573 -6.939 1.00 87.06 139 GLY A O 1
ATOM 1083 N N . VAL A 1 140 ? 4.644 -10.038 -5.291 1.00 89.44 140 VAL A N 1
ATOM 1084 C CA . VAL A 1 140 ? 3.261 -10.185 -4.807 1.00 89.44 140 VAL A CA 1
ATOM 1085 C C . VAL A 1 140 ? 2.276 -9.818 -5.921 1.00 89.44 140 VAL A C 1
ATOM 1087 O O . VAL A 1 140 ? 2.413 -8.774 -6.568 1.00 89.44 140 VAL A O 1
ATOM 1090 N N . LYS A 1 141 ? 1.317 -10.708 -6.197 1.00 85.56 141 LYS A N 1
ATOM 1091 C CA . LYS A 1 141 ? 0.408 -10.587 -7.352 1.00 85.56 141 LYS A CA 1
ATOM 1092 C C . LYS A 1 141 ? -0.885 -9.848 -7.033 1.00 85.56 141 LYS A C 1
ATOM 1094 O O . LYS A 1 141 ? -1.480 -9.286 -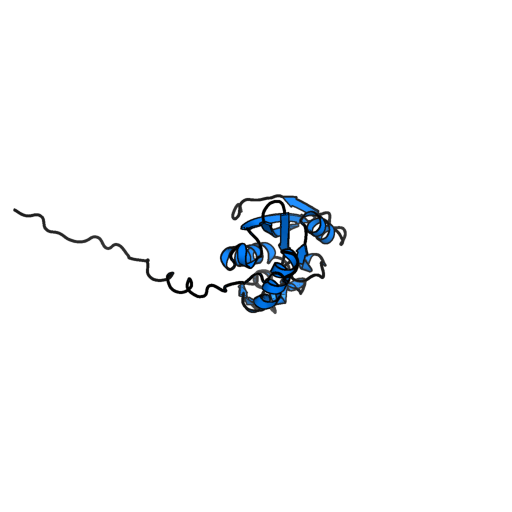7.954 1.00 85.56 141 LYS A O 1
ATOM 1099 N N . ASP A 1 142 ? -1.291 -9.847 -5.770 1.00 87.31 142 ASP A N 1
ATOM 1100 C CA . ASP A 1 142 ? -2.508 -9.174 -5.340 1.00 87.31 142 ASP A CA 1
ATOM 1101 C C . ASP A 1 142 ? -2.344 -7.660 -5.427 1.00 87.31 142 ASP A C 1
ATOM 1103 O O . ASP A 1 142 ? -1.283 -7.098 -5.132 1.00 87.31 142 ASP A O 1
ATOM 1107 N N . PHE A 1 143 ? -3.390 -6.998 -5.921 1.00 86.94 143 PHE A N 1
ATOM 1108 C CA . PHE A 1 143 ? -3.352 -5.569 -6.177 1.00 86.94 143 PHE A CA 1
ATOM 1109 C C . PHE A 1 143 ? -4.717 -4.886 -5.964 1.00 86.94 143 PHE A C 1
ATOM 1111 O O . PHE A 1 143 ? -5.679 -5.255 -6.644 1.00 86.94 143 PHE A O 1
ATOM 1118 N N . PRO A 1 144 ? -4.774 -3.824 -5.136 1.00 89.50 144 PRO A N 1
ATOM 1119 C CA . PRO A 1 144 ? -3.782 -3.535 -4.092 1.00 89.50 144 PRO A CA 1
ATOM 1120 C C . PRO A 1 144 ? -3.669 -4.735 -3.139 1.00 89.50 144 PRO A C 1
ATOM 1122 O O . PRO A 1 144 ? -4.628 -5.490 -2.994 1.00 89.50 144 PRO A O 1
ATOM 1125 N N . TYR A 1 145 ? -2.510 -4.932 -2.510 1.00 92.56 145 TYR A N 1
ATOM 1126 C CA . TYR A 1 145 ? -2.419 -5.929 -1.448 1.00 92.56 145 TYR A CA 1
ATOM 1127 C C . TYR A 1 145 ? -3.248 -5.444 -0.254 1.00 92.56 145 TYR A C 1
ATOM 1129 O O . TYR A 1 145 ? -3.076 -4.302 0.189 1.00 92.56 145 TYR A O 1
ATOM 1137 N N . VAL A 1 146 ? -4.133 -6.310 0.242 1.00 93.31 146 VAL A N 1
ATOM 1138 C CA . VAL A 1 146 ? -4.915 -6.113 1.464 1.00 93.31 146 VAL A CA 1
ATOM 1139 C C . VAL A 1 146 ? -4.940 -7.437 2.220 1.00 93.31 146 VAL A C 1
ATOM 1141 O O . VAL A 1 146 ? -5.460 -8.421 1.706 1.00 93.31 146 VAL A O 1
ATOM 1144 N N . GLY A 1 147 ? -4.385 -7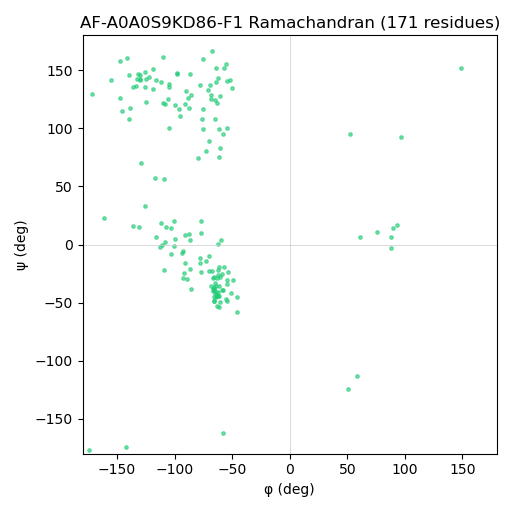.467 3.428 1.00 91.50 147 GLY A N 1
ATOM 1145 C CA . GLY A 1 147 ? -4.282 -8.695 4.224 1.00 91.50 147 GLY A CA 1
ATOM 1146 C C . GLY A 1 147 ? -3.730 -8.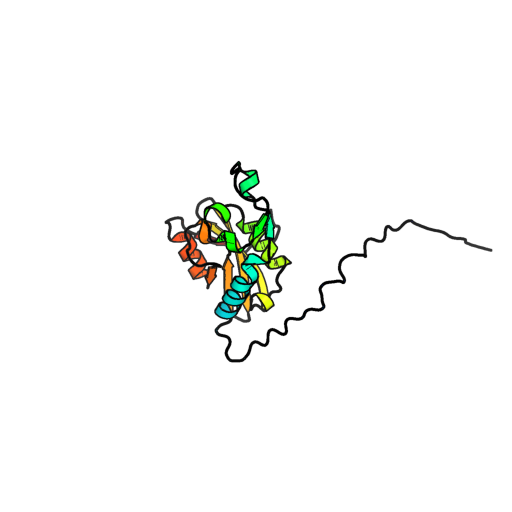433 5.618 1.00 91.50 147 GLY A C 1
ATOM 1147 O O . GLY A 1 147 ? -3.486 -7.283 5.983 1.00 91.50 147 GLY A O 1
ATOM 1148 N N . THR A 1 148 ? -3.530 -9.474 6.418 1.00 92.69 148 THR A N 1
ATOM 1149 C CA . THR A 1 148 ? -2.926 -9.324 7.753 1.00 92.69 148 THR A CA 1
ATOM 1150 C C . THR A 1 148 ? -1.456 -8.894 7.668 1.00 92.69 148 THR A C 1
ATOM 1152 O O . THR A 1 148 ? -0.832 -8.925 6.601 1.00 92.69 148 THR A O 1
ATOM 1155 N N . VAL A 1 149 ? -0.889 -8.459 8.799 1.00 90.56 149 VAL A N 1
ATOM 1156 C CA . VAL A 1 149 ? 0.537 -8.099 8.888 1.00 90.56 149 VAL A CA 1
ATOM 1157 C C . VAL A 1 149 ? 1.412 -9.334 8.671 1.00 90.56 149 VAL A C 1
ATOM 1159 O O . VAL A 1 149 ? 2.441 -9.249 8.003 1.00 90.56 149 VAL A O 1
ATOM 1162 N N . GLU A 1 150 ? 0.999 -10.475 9.217 1.00 89.25 150 GLU A N 1
ATOM 1163 C CA . GLU A 1 150 ? 1.685 -11.756 9.093 1.00 89.25 150 GLU A CA 1
ATOM 1164 C C . GLU A 1 150 ? 1.725 -12.224 7.635 1.00 89.25 150 GLU A C 1
ATOM 1166 O O . GLU A 1 150 ? 2.815 -12.435 7.105 1.00 89.25 150 GLU A O 1
ATOM 1171 N N . GLU A 1 151 ? 0.568 -12.284 6.965 1.00 90.94 151 GLU A N 1
ATOM 1172 C CA . GLU A 1 151 ? 0.474 -12.645 5.541 1.00 90.94 151 GLU A CA 1
ATOM 1173 C C . GLU A 1 151 ? 1.310 -11.697 4.673 1.00 90.94 151 GLU A C 1
ATOM 1175 O O . GLU A 1 151 ? 2.025 -12.136 3.775 1.00 90.94 151 GLU A O 1
ATOM 1180 N N . TRP A 1 152 ? 1.309 -10.398 4.994 1.00 92.31 152 TRP A N 1
ATOM 1181 C CA . TRP A 1 152 ? 2.060 -9.405 4.227 1.00 92.31 152 TRP A CA 1
ATOM 1182 C C . TRP A 1 152 ? 3.559 -9.678 4.307 1.00 92.31 152 TRP A C 1
ATOM 1184 O O . TRP A 1 152 ? 4.260 -9.646 3.299 1.00 92.31 152 TRP A O 1
ATOM 1194 N N . LEU A 1 153 ? 4.072 -9.983 5.498 1.00 90.31 153 LEU A N 1
ATOM 1195 C CA . LEU A 1 153 ? 5.480 -10.328 5.675 1.00 90.31 153 LEU A CA 1
ATOM 1196 C C . LEU A 1 153 ? 5.844 -11.653 5.005 1.00 90.31 153 LEU A C 1
ATOM 1198 O O . LEU A 1 153 ? 6.926 -11.752 4.418 1.00 90.31 153 LEU A O 1
ATOM 1202 N N . GLU A 1 154 ? 4.967 -12.652 5.081 1.00 89.00 154 GLU A N 1
ATOM 1203 C CA . GLU A 1 154 ? 5.158 -13.936 4.408 1.00 89.00 154 GLU A CA 1
ATOM 1204 C C . GLU A 1 154 ? 5.253 -13.744 2.891 1.00 89.00 154 GLU A C 1
ATOM 1206 O O . GLU A 1 154 ? 6.248 -14.161 2.289 1.00 89.00 154 GLU A O 1
ATOM 1211 N N . ASP A 1 155 ? 4.323 -13.004 2.292 1.00 90.31 155 ASP A N 1
ATOM 1212 C CA . ASP A 1 155 ? 4.291 -12.722 0.856 1.00 90.31 155 ASP A CA 1
ATOM 1213 C C . ASP A 1 155 ? 5.499 -11.908 0.384 1.00 90.31 155 ASP A C 1
ATOM 1215 O O . ASP A 1 155 ? 6.110 -12.222 -0.641 1.00 90.31 155 ASP A O 1
ATOM 1219 N N . LEU A 1 156 ? 5.923 -10.902 1.157 1.00 88.81 156 LEU A N 1
ATOM 1220 C CA . LEU A 1 156 ? 7.152 -10.154 0.873 1.00 88.81 156 LEU A CA 1
ATOM 1221 C C . LEU A 1 156 ? 8.408 -11.036 0.932 1.00 88.81 156 LEU A C 1
ATOM 1223 O O . LEU A 1 156 ? 9.426 -10.724 0.305 1.00 88.81 156 LEU A O 1
ATOM 1227 N N . SER A 1 157 ? 8.361 -12.123 1.703 1.00 82.25 157 SER A N 1
ATOM 1228 C CA . SER A 1 157 ? 9.473 -13.053 1.880 1.00 82.25 157 SER A CA 1
ATOM 1229 C C . SER A 1 157 ? 9.477 -14.216 0.884 1.00 82.25 157 SER A C 1
ATOM 1231 O O . SER A 1 157 ? 10.526 -14.846 0.730 1.00 82.25 157 SER A O 1
ATOM 1233 N N . ALA A 1 158 ? 8.358 -14.476 0.194 1.00 72.69 158 ALA A N 1
ATOM 1234 C CA . ALA A 1 158 ? 8.127 -15.662 -0.636 1.00 72.69 158 ALA A CA 1
ATOM 1235 C C . ALA A 1 158 ? 9.123 -15.820 -1.801 1.00 72.69 158 ALA A C 1
ATOM 1237 O O . ALA A 1 158 ? 9.476 -16.941 -2.165 1.00 72.69 158 ALA A O 1
ATOM 1238 N N . ASP A 1 159 ? 9.672 -14.717 -2.318 1.00 66.56 159 ASP A N 1
ATOM 1239 C CA . ASP A 1 159 ? 10.753 -14.728 -3.319 1.00 66.56 159 ASP A CA 1
ATOM 1240 C C . ASP A 1 159 ? 12.152 -15.041 -2.707 1.00 66.56 159 ASP A C 1
ATOM 1242 O O . ASP A 1 159 ? 13.181 -14.919 -3.375 1.00 66.56 159 ASP A O 1
ATOM 1246 N N . GLY A 1 160 ? 12.223 -15.453 -1.433 1.00 61.22 160 GLY A N 1
ATOM 1247 C CA . GLY A 1 160 ? 13.456 -15.808 -0.715 1.00 61.22 160 GLY A CA 1
ATOM 1248 C C . GLY A 1 160 ? 14.134 -14.641 0.013 1.00 61.22 160 GLY A C 1
ATOM 1249 O O . GLY A 1 160 ? 15.294 -14.750 0.414 1.00 61.22 160 GLY A O 1
ATOM 1250 N N . TYR A 1 161 ? 13.431 -13.519 0.188 1.00 61.44 161 TYR A N 1
ATOM 1251 C CA . TYR A 1 161 ? 14.020 -12.261 0.658 1.00 61.44 161 TYR A CA 1
ATOM 1252 C C . TYR A 1 161 ? 13.968 -12.018 2.170 1.00 61.44 161 TYR A C 1
ATOM 1254 O O . TYR A 1 161 ? 14.566 -11.044 2.610 1.00 61.44 161 TYR A O 1
ATOM 1262 N N . GLY A 1 162 ? 13.318 -12.871 2.970 1.00 67.50 162 GLY A N 1
ATOM 1263 C CA . GLY A 1 162 ? 13.270 -12.753 4.437 1.00 67.50 162 GLY A CA 1
ATOM 1264 C C . GLY A 1 162 ? 12.823 -11.369 4.940 1.00 67.50 162 GLY A C 1
ATOM 1265 O O . GLY A 1 162 ? 13.642 -10.463 5.095 1.00 67.50 162 GLY A O 1
ATOM 1266 N N . ALA A 1 163 ? 11.533 -11.206 5.232 1.00 77.00 163 ALA A N 1
ATOM 1267 C CA . ALA A 1 163 ? 10.973 -9.934 5.683 1.00 77.00 163 ALA A CA 1
ATOM 1268 C C . ALA A 1 163 ? 10.834 -9.865 7.215 1.00 77.00 163 ALA A C 1
ATOM 1270 O O . ALA A 1 163 ? 10.563 -10.868 7.876 1.00 77.00 163 ALA A O 1
ATOM 1271 N N . LYS A 1 164 ? 11.001 -8.669 7.789 1.00 77.81 164 LYS A N 1
ATOM 1272 C CA . LYS A 1 164 ? 10.655 -8.357 9.189 1.00 77.81 164 LYS A CA 1
ATOM 1273 C C . LYS A 1 164 ? 9.939 -7.016 9.257 1.00 77.81 164 LYS A C 1
ATOM 1275 O O . LYS A 1 164 ? 10.426 -6.072 8.642 1.00 77.81 164 LYS A O 1
ATOM 1280 N N . ALA A 1 165 ? 8.848 -6.912 10.014 1.00 72.94 165 ALA A N 1
ATOM 1281 C CA . ALA A 1 165 ? 8.153 -5.641 10.225 1.00 72.94 165 ALA A CA 1
ATOM 1282 C C . ALA A 1 165 ? 8.745 -4.837 11.386 1.00 72.94 165 ALA A C 1
ATOM 1284 O O . ALA A 1 165 ? 9.136 -5.399 12.407 1.00 72.94 165 ALA A O 1
ATOM 1285 N N . ASN A 1 166 ? 8.714 -3.515 11.244 1.00 75.81 166 ASN A N 1
ATOM 1286 C CA . ASN A 1 166 ? 8.857 -2.545 12.319 1.00 75.81 166 ASN A CA 1
ATOM 1287 C C . ASN A 1 166 ? 7.752 -1.490 12.178 1.00 75.81 166 ASN A C 1
ATOM 1289 O O . ASN A 1 166 ? 7.418 -1.057 11.075 1.00 75.81 166 ASN A O 1
ATOM 1293 N N . ARG A 1 167 ? 7.204 -1.036 13.305 1.00 69.75 167 ARG A N 1
ATOM 1294 C CA . ARG A 1 167 ? 6.344 0.153 13.329 1.00 69.75 167 ARG A CA 1
ATOM 1295 C C . ARG A 1 167 ? 7.241 1.372 13.468 1.00 69.75 167 ARG A C 1
ATOM 1297 O O . ARG A 1 167 ? 8.087 1.398 14.362 1.00 69.75 167 ARG A O 1
ATOM 1304 N N . VAL A 1 168 ? 7.069 2.365 12.604 1.00 63.66 168 VAL A N 1
ATOM 1305 C CA . VAL A 1 168 ? 7.831 3.615 12.691 1.00 63.66 168 VAL A CA 1
ATOM 1306 C C . VAL A 1 168 ? 6.892 4.814 12.727 1.00 63.66 168 VAL A C 1
ATOM 1308 O O . VAL A 1 168 ? 5.838 4.784 12.099 1.00 63.66 168 VAL A O 1
ATOM 1311 N N . PRO A 1 169 ? 7.264 5.902 13.415 1.00 57.00 169 PRO A N 1
ATOM 1312 C CA . PRO A 1 169 ? 6.572 7.170 13.269 1.00 57.00 169 PRO A CA 1
ATOM 1313 C C . PRO A 1 169 ? 6.727 7.703 11.843 1.00 57.00 169 PRO A C 1
ATOM 1315 O O . PRO A 1 169 ? 7.807 7.651 11.247 1.00 57.00 169 PRO A O 1
ATOM 1318 N N . PHE A 1 170 ? 5.653 8.266 11.300 1.00 49.66 170 PHE A N 1
ATOM 1319 C CA . PHE A 1 170 ? 5.683 8.851 9.969 1.00 49.66 170 PHE A CA 1
ATOM 1320 C C . PHE A 1 170 ? 6.618 10.068 9.914 1.00 49.66 170 PHE A C 1
ATOM 1322 O O . PHE A 1 170 ? 6.445 11.013 10.679 1.00 49.66 170 PHE A O 1
ATOM 1329 N N . GLY A 1 171 ? 7.595 10.056 8.999 1.00 50.66 171 GLY A N 1
ATOM 1330 C CA . GLY A 1 171 ? 8.527 11.176 8.791 1.00 50.66 171 GLY A CA 1
ATOM 1331 C C . GLY A 1 171 ? 9.853 11.108 9.562 1.00 50.66 171 GLY A C 1
ATOM 1332 O O . GLY A 1 171 ? 10.527 12.125 9.675 1.00 50.66 171 GLY A O 1
ATOM 1333 N N . GLY A 1 172 ? 10.247 9.939 10.078 1.00 43.25 172 GLY A N 1
ATOM 1334 C CA . GLY A 1 172 ? 11.506 9.740 10.813 1.00 43.25 172 GLY A CA 1
ATOM 1335 C C . GLY A 1 172 ? 12.801 9.648 9.984 1.00 43.25 172 GLY A C 1
ATOM 1336 O O . GLY A 1 172 ? 13.776 9.104 10.502 1.00 43.25 172 GLY A O 1
ATOM 1337 N N . TYR A 1 173 ? 12.831 10.141 8.738 1.00 40.22 173 TYR A N 1
ATOM 1338 C CA . TYR A 1 173 ? 14.000 10.070 7.841 1.00 40.22 173 TYR A CA 1
ATOM 1339 C C . TYR A 1 173 ? 14.420 11.433 7.299 1.00 40.22 173 TYR A C 1
ATOM 1341 O O . TYR A 1 173 ? 13.534 12.161 6.794 1.00 40.22 173 TYR A O 1
#

Radius of gyration: 20.22 Å; Cα contacts (8 Å, |Δi|>4): 274; chains: 1; bounding box: 44×79×44 Å

pLDDT: mean 73.29, std 21.13, range [28.28, 94.94]

Mean predicted aligned error: 12.41 Å

Secondary structure (DSSP, 8-state):
---------------SSSSSS---------TTS--HHHHHHHHHHHHTTTPEEE-SGGGGT-TTS-SEEEGGGGGSHHHHTTTHHHHHHHHHHHS-TGGGT-SEEEEEEEEETTEEEEEEEEEETTEEEEEETTGGGGT---SSEEE-HHHHHHHHHTTTT-EEEEE--TT--

Sequence (173 aa):
MSTDGTGNLHSDTTGRFEGRAAHHAELVLTRDAGTPLEAAQQFLADHADTLMIRNRNNASGYASTPVHLPLSKMKVKSHARNNCFRVSQALIHQFTPEELGADETEPIESQVWFTQHCAVLCRRGDKEWVVDFTASQFGVKDFPYVGTVEEWLEDLSADGYGAKANRVPFGGY

Foldseek 3Di:
DDDDDDDDPDPDPPPDDPPPPPPPPPPPPPPPQDDLLSQLLVLCVVCQQVDWFQFPVCVVVPVPDDRIDRLVCLLALSRLPPCQLRVQVSCPVVDDLVSNSAPDKAKKWKDQAPDIGIWIWGHHVPDIWTFASNLCVQVQNDHRDIGHPVVSQCSSCVSVRRMDMDGDHRPPD